Protein AF-A0A8S3ZJL2-F1 (afdb_monomer)

pLDDT: mean 81.85, std 6.91, range [58.84, 89.94]

Secondary structure (DSSP, 8-state):
--HHHHT-HHHHHHHHHHHHHHHHHHHHHHHHHHT--S-----HHHHHHHHHHHHHHHHHHHHHHIIIIIHHHHHHHHHHHHHH--

InterPro domains:
  IPR052728 Oxygen and lipid transport regulator [PTHR11161] (1-80)

Sequence (86 aa):
PVDAFLSWSPFAILGRLTYTGYLVQMSVLAIILENLEQPLYLNMFSCIVYGTVGVVFTCVLAAILAICVEMPTQSLEKVVDYRRKV

Organism: NCBI:txid100452

Foldseek 3Di:
DVCVVCVDPVVVLVVQLVVLLVVCLVVLVVVVVVPDPDDDPPDPVSCVVVVVVSSVVSSVVSVVCCVVPVVVVVVVVVVVVVVVVD

Mean predicted aligned error: 7.96 Å

Radius of gyration: 18.56 Å; Cα contacts (8 Å, |Δi|>4): 30; chains: 1; bo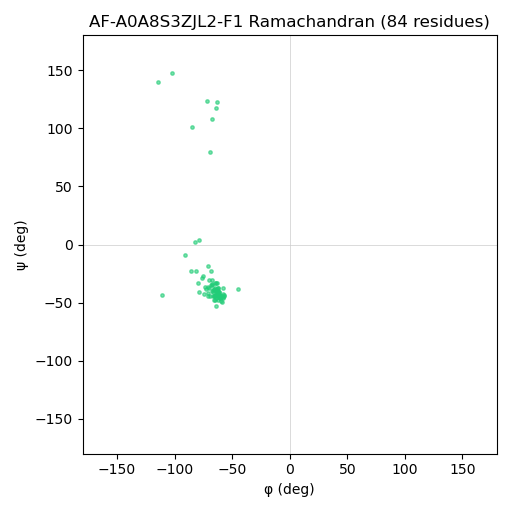unding box: 39×23×55 Å

Structure (mmCIF, N/CA/C/O backbone):
data_AF-A0A8S3ZJL2-F1
#
_entry.id   AF-A0A8S3ZJL2-F1
#
loop_
_atom_site.group_PDB
_atom_site.id
_atom_site.type_symbol
_atom_site.label_atom_id
_atom_site.label_alt_id
_atom_site.label_comp_id
_atom_site.label_asym_id
_atom_site.label_entity_id
_atom_site.label_seq_id
_atom_site.pdbx_PDB_ins_code
_atom_site.Cartn_x
_atom_site.Cartn_y
_atom_site.Cartn_z
_atom_site.occupancy
_atom_site.B_iso_or_equiv
_atom_site.auth_seq_id
_atom_site.auth_comp_id
_atom_site.auth_asym_id
_atom_site.auth_atom_id
_atom_site.pdbx_PDB_model_num
ATOM 1 N N . PRO A 1 1 ? 9.382 -14.134 23.781 1.00 58.84 1 PRO A N 1
ATOM 2 C CA . PRO A 1 1 ? 10.237 -13.004 23.325 1.00 58.84 1 PRO A CA 1
ATOM 3 C C . PRO A 1 1 ? 9.973 -12.524 21.883 1.00 58.84 1 PRO A C 1
ATOM 5 O O . PRO A 1 1 ? 10.420 -11.435 21.550 1.00 58.84 1 PRO A O 1
ATOM 8 N N . VAL A 1 2 ? 9.221 -13.267 21.056 1.00 63.00 2 VAL A N 1
ATOM 9 C CA . VAL A 1 2 ? 8.730 -12.768 19.754 1.00 63.00 2 VAL A CA 1
ATOM 10 C C . VAL A 1 2 ? 7.501 -11.864 19.911 1.00 63.00 2 VAL A C 1
ATOM 12 O O . VAL A 1 2 ? 7.379 -10.862 19.213 1.00 63.00 2 VAL A O 1
ATOM 15 N N . ASP A 1 3 ? 6.653 -12.148 20.905 1.00 67.69 3 ASP A N 1
ATOM 16 C CA . ASP A 1 3 ? 5.403 -11.414 21.134 1.00 67.69 3 ASP A CA 1
ATOM 17 C C . ASP A 1 3 ? 5.640 -9.952 21.503 1.00 67.69 3 ASP A C 1
ATOM 19 O O . ASP A 1 3 ? 4.877 -9.101 21.084 1.00 67.69 3 ASP A O 1
ATOM 23 N N . ALA A 1 4 ? 6.734 -9.637 22.205 1.00 68.88 4 ALA A N 1
ATOM 24 C CA . ALA A 1 4 ? 7.085 -8.260 22.559 1.00 68.88 4 ALA A CA 1
ATOM 25 C C . ALA A 1 4 ? 7.520 -7.420 21.344 1.00 68.88 4 ALA A C 1
ATOM 27 O O . ALA A 1 4 ? 7.313 -6.209 21.319 1.00 68.88 4 ALA A O 1
ATOM 28 N N . PHE A 1 5 ? 8.124 -8.059 20.336 1.00 71.19 5 PHE A N 1
ATOM 29 C CA . PHE A 1 5 ? 8.503 -7.403 19.086 1.00 71.19 5 PHE A CA 1
ATOM 30 C C . PHE A 1 5 ? 7.290 -7.246 18.161 1.00 71.19 5 PHE A C 1
ATOM 32 O O . PHE A 1 5 ? 7.097 -6.191 17.561 1.00 71.19 5 PHE A O 1
ATOM 39 N N . LEU A 1 6 ? 6.434 -8.271 18.096 1.00 64.06 6 LEU A N 1
ATOM 40 C CA . LEU A 1 6 ? 5.233 -8.268 17.261 1.00 64.06 6 LEU A CA 1
ATOM 41 C C . LEU A 1 6 ? 4.094 -7.412 17.839 1.00 64.06 6 LEU A C 1
ATOM 43 O O . LEU A 1 6 ? 3.293 -6.871 17.082 1.00 64.06 6 LEU A O 1
ATOM 47 N N . SER A 1 7 ? 4.035 -7.237 19.163 1.00 70.62 7 SER A N 1
ATOM 48 C CA . SER A 1 7 ? 3.063 -6.365 19.836 1.00 70.62 7 SER A CA 1
ATOM 49 C C . SER A 1 7 ? 3.432 -4.883 19.766 1.00 70.62 7 SER A C 1
ATOM 51 O O . SER A 1 7 ? 2.780 -4.051 20.401 1.00 70.62 7 SER A O 1
ATOM 53 N N . TRP A 1 8 ? 4.511 -4.528 19.067 1.00 74.81 8 TRP A N 1
ATOM 54 C CA . TRP A 1 8 ? 4.958 -3.148 19.003 1.00 74.81 8 TRP A CA 1
ATOM 55 C C . TRP A 1 8 ? 3.991 -2.324 18.141 1.00 74.81 8 TRP A C 1
ATOM 57 O O . TRP A 1 8 ? 3.747 -2.634 16.976 1.00 74.81 8 TRP A O 1
ATOM 67 N N . SER A 1 9 ? 3.451 -1.248 18.724 1.00 72.81 9 SER A N 1
ATOM 68 C CA . SER A 1 9 ? 2.467 -0.341 18.104 1.00 72.81 9 SER A CA 1
ATOM 69 C C . SER A 1 9 ? 2.781 0.076 16.649 1.00 72.81 9 SER A C 1
ATOM 71 O O . SER A 1 9 ? 1.861 0.097 15.827 1.00 72.81 9 SER A O 1
ATOM 73 N N . PRO A 1 10 ? 4.050 0.321 16.254 1.00 77.12 10 PRO A N 1
ATOM 74 C CA . PRO A 1 10 ? 4.385 0.647 14.870 1.00 77.12 10 PRO A CA 1
ATOM 75 C C . PRO A 1 10 ? 4.047 -0.463 13.871 1.00 77.12 10 PRO A C 1
ATOM 77 O O . PRO A 1 10 ? 3.580 -0.149 12.783 1.00 77.12 10 PRO A O 1
ATOM 80 N N . PHE A 1 11 ? 4.216 -1.745 14.220 1.00 77.06 11 PHE A N 1
ATOM 81 C CA . PHE A 1 11 ? 3.877 -2.858 13.322 1.00 77.06 11 PHE A CA 1
ATOM 82 C C . PHE A 1 11 ? 2.373 -2.974 13.087 1.00 77.06 11 PHE A C 1
ATOM 84 O O . PHE A 1 11 ? 1.954 -3.353 11.995 1.00 77.06 11 PHE A O 1
ATOM 91 N N . ALA A 1 12 ? 1.558 -2.589 14.071 1.00 76.50 12 ALA A N 1
ATOM 92 C CA . ALA A 1 12 ? 0.111 -2.534 13.901 1.00 76.50 12 ALA A CA 1
ATOM 93 C C . ALA A 1 12 ? -0.301 -1.450 12.891 1.00 76.50 12 ALA A C 1
ATOM 95 O O . ALA A 1 12 ? -1.195 -1.684 12.082 1.00 76.50 12 ALA A O 1
ATOM 96 N N . ILE A 1 13 ? 0.362 -0.289 12.903 1.00 79.31 13 ILE A N 1
ATOM 97 C CA . ILE A 1 13 ? 0.129 0.783 11.920 1.00 79.31 13 ILE A CA 1
ATOM 98 C C . ILE A 1 13 ? 0.668 0.369 10.547 1.00 79.31 13 ILE A C 1
ATOM 100 O O . ILE A 1 13 ? -0.021 0.516 9.539 1.00 79.31 13 ILE A O 1
ATOM 104 N N . LEU A 1 14 ? 1.873 -0.201 10.506 1.00 81.38 14 LEU A N 1
ATOM 105 C CA . LEU A 1 14 ? 2.510 -0.643 9.269 1.00 81.38 14 LEU A CA 1
ATOM 106 C C . LEU A 1 14 ? 1.689 -1.733 8.568 1.00 81.38 14 LEU A C 1
ATOM 108 O O . LEU A 1 14 ? 1.527 -1.679 7.356 1.00 81.38 14 LEU A O 1
ATOM 112 N N . GLY A 1 15 ? 1.126 -2.680 9.325 1.00 79.75 15 GLY A N 1
ATOM 113 C CA . GLY A 1 15 ? 0.265 -3.736 8.789 1.00 79.75 15 GLY A CA 1
ATOM 114 C C . GLY A 1 15 ? -1.041 -3.213 8.184 1.00 79.75 15 GLY A C 1
ATOM 115 O O . GLY A 1 15 ? -1.526 -3.757 7.196 1.00 79.75 15 GLY A O 1
ATOM 116 N N . ARG A 1 16 ? -1.602 -2.132 8.734 1.00 79.88 16 ARG A N 1
ATOM 117 C CA . ARG A 1 16 ? -2.793 -1.482 8.162 1.00 79.88 16 ARG A CA 1
ATOM 118 C C . ARG A 1 16 ? -2.450 -0.696 6.904 1.00 79.88 16 ARG A C 1
ATOM 120 O O . ARG A 1 16 ? -3.129 -0.834 5.893 1.00 79.88 16 ARG A O 1
ATOM 127 N N . LEU A 1 17 ? -1.335 0.036 6.929 1.00 83.88 17 LEU A N 1
ATOM 128 C CA . LEU A 1 17 ? -0.828 0.764 5.768 1.00 83.88 17 LEU A CA 1
ATOM 129 C C . LEU A 1 17 ? -0.575 -0.176 4.578 1.00 83.88 17 LEU A C 1
ATOM 131 O O . LEU A 1 17 ? -0.984 0.127 3.458 1.00 83.88 17 LEU A O 1
ATOM 135 N N . THR A 1 18 ? 0.070 -1.324 4.808 1.00 84.75 18 THR A N 1
ATOM 136 C CA . THR A 1 18 ? 0.342 -2.304 3.745 1.00 84.75 18 THR A CA 1
ATOM 137 C C . THR A 1 18 ? -0.930 -2.974 3.238 1.00 84.75 18 THR A C 1
ATOM 139 O O . THR A 1 18 ? -1.040 -3.218 2.038 1.00 84.75 18 THR A O 1
ATOM 142 N N . TYR A 1 19 ? -1.916 -3.214 4.107 1.00 85.88 19 TYR A N 1
ATOM 143 C CA . TYR A 1 19 ? -3.225 -3.729 3.704 1.00 85.88 19 TYR A CA 1
ATOM 144 C C . TYR A 1 19 ? -3.994 -2.734 2.821 1.00 85.88 19 TYR A C 1
ATOM 146 O O . TYR A 1 19 ? -4.461 -3.091 1.737 1.00 85.88 19 TYR A O 1
ATOM 154 N N . THR A 1 20 ? -4.063 -1.467 3.231 1.00 84.38 20 THR A N 1
ATOM 155 C CA . THR A 1 20 ? -4.695 -0.394 2.449 1.00 84.38 20 THR A CA 1
ATOM 156 C C . THR A 1 20 ? -3.955 -0.167 1.126 1.00 84.38 20 THR A C 1
ATOM 158 O O . THR A 1 20 ? -4.586 0.004 0.083 1.00 84.38 20 THR A O 1
ATOM 161 N N . GLY A 1 21 ? -2.622 -0.260 1.133 1.00 86.56 21 GLY A N 1
ATOM 162 C CA . GLY A 1 21 ? -1.805 -0.232 -0.079 1.00 86.56 21 GLY A CA 1
ATOM 163 C C . GLY A 1 21 ? -2.116 -1.373 -1.039 1.00 86.56 21 GLY A C 1
ATOM 164 O O . GLY A 1 21 ? -2.338 -1.115 -2.219 1.00 86.56 21 GLY A O 1
ATOM 165 N N . TYR A 1 22 ? -2.225 -2.606 -0.542 1.00 86.19 22 TYR A N 1
ATOM 166 C CA . TYR A 1 22 ? -2.557 -3.774 -1.359 1.00 86.19 22 TYR A CA 1
ATOM 167 C C . TYR A 1 22 ? -3.904 -3.623 -2.084 1.00 86.19 22 TYR A C 1
ATOM 169 O O . TYR A 1 22 ? -3.999 -3.920 -3.276 1.00 86.19 22 TYR A O 1
ATOM 177 N N . LEU A 1 23 ? -4.931 -3.107 -1.399 1.00 86.06 23 LEU A N 1
ATOM 178 C CA . LEU A 1 23 ? -6.257 -2.894 -1.994 1.00 86.06 23 LEU A CA 1
ATOM 179 C C . LEU A 1 23 ? -6.245 -1.844 -3.113 1.00 86.06 23 LEU A C 1
ATOM 181 O O . LEU A 1 23 ? -6.927 -1.998 -4.124 1.00 86.06 23 LEU A O 1
ATOM 185 N N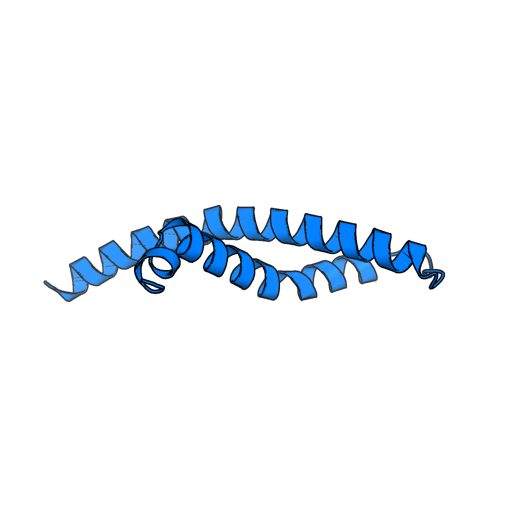 . VAL A 1 24 ? -5.474 -0.772 -2.936 1.00 87.62 24 VAL A N 1
ATOM 186 C CA . VAL A 1 24 ? -5.442 0.367 -3.866 1.00 87.62 24 VAL A CA 1
ATOM 187 C C . VAL A 1 24 ? -4.460 0.134 -5.017 1.00 87.62 24 VAL A C 1
ATOM 189 O O . VAL A 1 24 ? -4.618 0.713 -6.093 1.00 87.62 24 VAL A O 1
ATOM 192 N N . GLN A 1 25 ? -3.475 -0.746 -4.825 1.00 87.25 25 GLN A N 1
ATOM 193 C CA . GLN A 1 25 ? -2.409 -0.999 -5.787 1.00 87.25 25 GLN A CA 1
ATOM 194 C C . GLN A 1 25 ? -2.924 -1.432 -7.162 1.00 87.25 25 GLN A C 1
ATOM 196 O O . GLN A 1 25 ? -2.460 -0.905 -8.174 1.00 87.25 25 GLN A O 1
ATOM 201 N N . MET A 1 26 ? -3.903 -2.339 -7.213 1.00 85.69 26 MET A N 1
ATOM 202 C CA . MET A 1 26 ? -4.473 -2.806 -8.483 1.00 85.69 26 MET A CA 1
ATOM 203 C C . MET A 1 26 ? -5.243 -1.700 -9.212 1.00 85.69 26 MET A C 1
ATOM 205 O O . MET A 1 26 ? -5.091 -1.542 -10.421 1.00 85.69 26 MET A O 1
ATOM 209 N N . SER A 1 27 ? -6.013 -0.894 -8.480 1.00 86.50 27 SER A N 1
ATOM 210 C CA . SER A 1 27 ? -6.779 0.226 -9.040 1.00 86.50 27 SER A CA 1
ATOM 211 C C . SER A 1 27 ? -5.864 1.300 -9.626 1.00 86.50 27 SER A C 1
ATOM 213 O O . SER A 1 27 ? -6.099 1.794 -10.724 1.00 86.50 27 SER A O 1
ATOM 215 N N . VAL A 1 28 ? -4.784 1.635 -8.917 1.00 86.62 28 VAL A N 1
ATOM 216 C CA . VAL A 1 28 ? -3.786 2.604 -9.388 1.00 86.62 28 VAL A CA 1
ATOM 217 C C . VAL A 1 28 ? -3.066 2.089 -10.628 1.00 86.62 28 VAL A C 1
ATOM 219 O O . VAL A 1 28 ? -2.887 2.843 -11.580 1.00 86.62 28 VAL A O 1
ATOM 222 N N . LEU A 1 29 ? -2.678 0.810 -10.645 1.00 85.31 29 LEU A N 1
ATOM 223 C CA . LEU A 1 29 ? -2.021 0.221 -11.807 1.00 85.31 29 LEU A CA 1
ATOM 224 C C . LEU A 1 29 ? -2.940 0.237 -13.037 1.00 85.31 29 LEU A C 1
ATOM 226 O O . LEU A 1 29 ? -2.478 0.581 -14.121 1.00 85.31 29 LEU A O 1
ATOM 230 N N . ALA A 1 30 ? -4.230 -0.067 -12.864 1.00 85.88 30 ALA A N 1
ATOM 231 C CA . ALA A 1 30 ? -5.217 0.011 -13.938 1.00 85.88 30 ALA A CA 1
ATOM 232 C C . ALA A 1 30 ? -5.322 1.433 -14.512 1.00 85.88 30 ALA A C 1
ATOM 234 O O . ALA A 1 30 ? -5.184 1.609 -15.719 1.00 85.88 30 ALA A O 1
ATOM 235 N N . ILE A 1 31 ? -5.445 2.451 -13.653 1.00 87.44 31 ILE A N 1
ATOM 236 C CA . ILE A 1 31 ? -5.499 3.858 -14.080 1.00 87.44 31 ILE A CA 1
ATOM 237 C C . ILE A 1 31 ? -4.221 4.248 -14.837 1.00 87.44 31 ILE A C 1
ATOM 239 O O . ILE A 1 31 ? -4.297 4.890 -15.881 1.00 87.44 31 ILE A O 1
ATOM 243 N N . ILE A 1 32 ? -3.041 3.854 -14.349 1.00 84.31 32 ILE A N 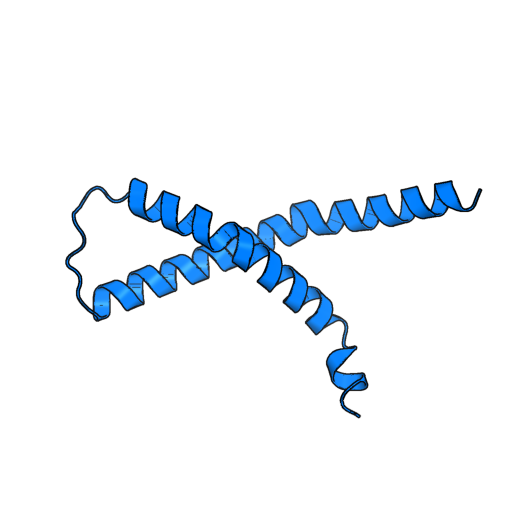1
ATOM 244 C CA . ILE A 1 32 ? -1.764 4.167 -15.012 1.00 84.31 32 ILE A CA 1
ATOM 245 C C . ILE A 1 32 ? -1.693 3.525 -16.405 1.00 84.31 32 ILE A C 1
ATOM 247 O O . ILE A 1 32 ? -1.214 4.165 -17.339 1.00 84.31 32 ILE A O 1
ATOM 251 N N . LEU A 1 33 ? -2.171 2.286 -16.553 1.00 83.19 33 LEU A N 1
ATOM 252 C CA . LEU A 1 33 ? -2.188 1.584 -17.837 1.00 83.19 33 LEU A CA 1
ATOM 253 C C . LEU A 1 33 ? -3.210 2.180 -18.815 1.00 83.19 33 LEU A C 1
ATOM 255 O O . LEU A 1 33 ? -2.910 2.279 -20.001 1.00 83.19 33 LEU A O 1
ATOM 259 N N . GLU A 1 34 ? -4.380 2.608 -18.335 1.00 86.06 34 GLU A N 1
ATOM 260 C CA . GLU A 1 34 ? -5.406 3.267 -19.158 1.00 86.06 34 GLU A CA 1
ATOM 261 C C . GLU A 1 34 ? -4.967 4.648 -19.658 1.00 86.06 34 GLU A C 1
ATOM 263 O O . GLU A 1 34 ? -5.303 5.037 -20.773 1.00 86.06 34 GLU A O 1
ATOM 268 N N . ASN A 1 35 ? -4.194 5.385 -18.857 1.00 85.00 35 ASN A N 1
ATOM 269 C CA . ASN A 1 35 ? -3.686 6.710 -19.226 1.00 85.00 35 ASN A CA 1
ATOM 270 C C . ASN A 1 35 ? -2.428 6.653 -20.107 1.00 85.00 35 ASN A C 1
ATOM 272 O O . ASN A 1 35 ? -1.852 7.692 -20.434 1.00 85.00 35 ASN A O 1
ATOM 276 N N . LEU A 1 36 ? -1.965 5.460 -20.482 1.00 83.44 36 LEU A N 1
ATOM 277 C CA . LEU A 1 36 ? -0.748 5.312 -21.259 1.00 83.44 36 LEU A CA 1
ATOM 278 C C . LEU A 1 36 ? -1.036 5.457 -22.758 1.00 83.44 36 LEU A C 1
ATOM 280 O O . LEU A 1 36 ? -1.489 4.531 -23.424 1.00 83.44 36 LEU A O 1
ATOM 284 N N . GLU A 1 37 ? -0.736 6.636 -23.299 1.00 79.38 37 GLU A N 1
ATOM 285 C CA . GLU A 1 37 ? -0.996 6.979 -24.706 1.00 79.38 37 GLU A CA 1
ATOM 286 C C . GLU A 1 37 ? -0.072 6.248 -25.698 1.00 79.38 37 GLU A C 1
ATOM 288 O O . GLU A 1 37 ? -0.369 6.167 -26.890 1.00 79.38 37 GLU A O 1
ATOM 293 N N . GLN A 1 38 ? 1.061 5.717 -25.224 1.00 77.31 38 GLN A N 1
ATOM 294 C CA . GLN A 1 38 ? 2.054 5.034 -26.053 1.00 77.31 38 GLN A CA 1
ATOM 295 C C . 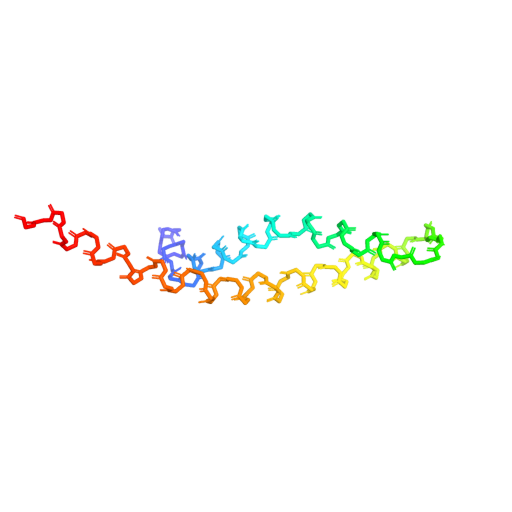GLN A 1 38 ? 2.157 3.545 -25.700 1.00 77.31 38 GLN A C 1
ATOM 297 O O . GLN A 1 38 ? 2.186 3.194 -24.518 1.00 77.31 38 GLN A O 1
ATOM 302 N N . PRO A 1 39 ? 2.288 2.655 -26.702 1.00 74.25 39 PRO A N 1
ATOM 303 C CA . PRO A 1 39 ? 2.517 1.241 -26.448 1.00 74.25 39 PRO A CA 1
ATOM 304 C C . PRO A 1 39 ? 3.863 1.048 -25.740 1.00 74.25 39 PRO A C 1
ATOM 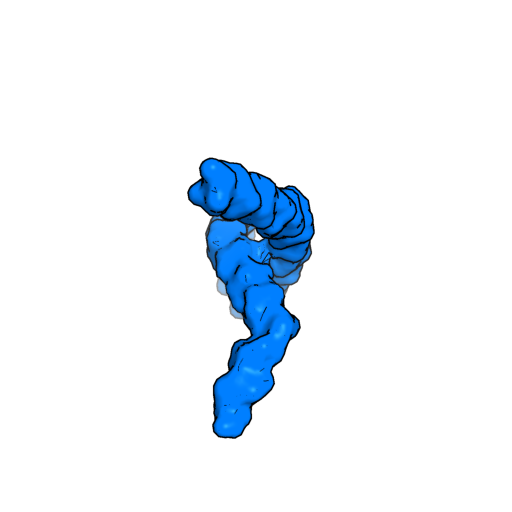306 O O . PRO A 1 39 ? 4.917 1.448 -26.240 1.00 74.25 39 PRO A O 1
ATOM 309 N N . LEU A 1 40 ? 3.828 0.420 -24.564 1.00 74.56 40 LEU A N 1
ATOM 310 C CA . LEU A 1 40 ? 5.024 0.084 -23.799 1.00 74.56 40 LEU A CA 1
ATOM 311 C C . LEU A 1 40 ? 5.886 -0.914 -24.563 1.00 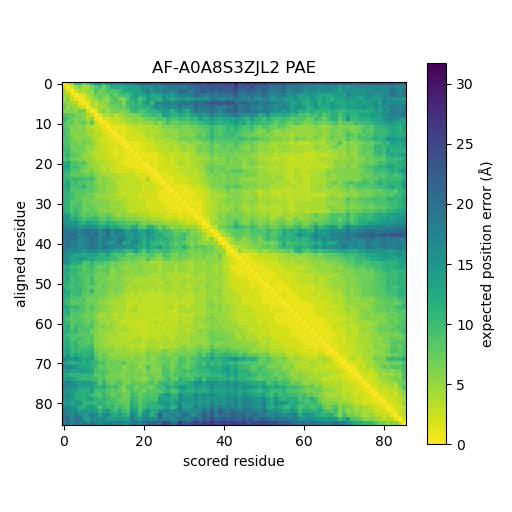74.56 40 LEU A C 1
ATOM 313 O O . LEU A 1 40 ? 5.509 -2.071 -24.749 1.00 74.56 40 LEU A O 1
ATOM 317 N N . TYR A 1 41 ? 7.100 -0.498 -24.912 1.00 77.75 41 TYR A N 1
ATOM 318 C CA . TYR A 1 41 ? 8.151 -1.449 -25.244 1.00 77.75 41 TYR A CA 1
ATOM 319 C C . TYR A 1 41 ? 8.517 -2.214 -23.972 1.00 77.75 41 TYR A C 1
ATOM 321 O O . TYR A 1 41 ? 9.118 -1.659 -23.045 1.00 77.75 41 TYR A O 1
ATOM 329 N N . LEU A 1 42 ? 8.122 -3.489 -23.927 1.00 76.94 42 LEU A N 1
ATOM 330 C CA . LEU A 1 42 ? 8.389 -4.403 -22.820 1.00 76.94 42 LEU A CA 1
ATOM 331 C C . LEU A 1 42 ? 9.881 -4.745 -22.767 1.00 76.94 42 LEU A C 1
ATOM 333 O O . LEU A 1 42 ? 10.328 -5.793 -23.222 1.00 76.94 42 LEU A O 1
ATOM 337 N N . ASN A 1 43 ? 10.655 -3.824 -22.205 1.00 86.19 43 ASN A N 1
ATOM 338 C CA . ASN A 1 43 ? 12.029 -4.046 -21.799 1.00 86.19 43 ASN A CA 1
ATOM 339 C C . ASN A 1 43 ? 12.078 -4.242 -20.278 1.00 86.19 43 ASN A C 1
ATOM 341 O O . ASN A 1 43 ? 11.301 -3.631 -19.538 1.00 86.19 43 ASN A O 1
ATOM 345 N N . MET A 1 44 ? 13.014 -5.060 -19.796 1.00 85.88 44 MET A N 1
ATOM 346 C CA . MET A 1 44 ? 13.152 -5.357 -18.366 1.00 85.88 44 MET A CA 1
ATOM 347 C C . MET A 1 44 ? 13.385 -4.079 -17.549 1.00 85.88 44 MET A C 1
ATOM 349 O O . MET A 1 44 ? 12.805 -3.908 -16.480 1.00 85.88 44 MET A O 1
ATOM 353 N N . PHE A 1 45 ? 14.158 -3.140 -18.100 1.00 86.12 45 PHE A N 1
ATOM 354 C CA . PHE A 1 45 ? 14.404 -1.840 -17.480 1.00 86.12 45 PHE A CA 1
ATOM 355 C C . PHE A 1 45 ? 13.129 -0.995 -17.364 1.00 86.12 45 PHE A C 1
ATOM 357 O O . PHE A 1 45 ? 12.835 -0.470 -16.292 1.00 86.12 45 PHE A O 1
ATOM 364 N N . SER A 1 46 ? 12.327 -0.923 -18.431 1.00 83.75 46 SER A N 1
ATOM 365 C CA . SER A 1 46 ? 11.047 -0.209 -18.418 1.00 83.75 46 SER A CA 1
ATOM 366 C C . SER A 1 46 ? 10.110 -0.800 -17.363 1.00 83.75 46 SER A C 1
ATOM 368 O O . SER A 1 46 ? 9.548 -0.061 -16.561 1.00 83.75 46 SER A O 1
ATOM 370 N N . CYS A 1 47 ? 10.007 -2.130 -17.288 1.00 83.94 47 CYS A N 1
ATOM 371 C CA . CYS A 1 47 ? 9.173 -2.812 -16.297 1.00 83.94 47 CYS A CA 1
ATOM 372 C C . CYS A 1 47 ? 9.558 -2.441 -14.853 1.00 83.94 47 CYS A C 1
ATOM 374 O O . CYS A 1 47 ? 8.690 -2.110 -14.046 1.00 83.94 47 CYS A O 1
ATOM 376 N N . ILE A 1 48 ? 10.858 -2.417 -14.539 1.00 87.75 48 ILE A N 1
ATOM 377 C CA . ILE A 1 48 ? 11.349 -2.052 -13.201 1.00 87.75 48 ILE A CA 1
ATOM 378 C C . ILE A 1 48 ? 11.022 -0.592 -12.873 1.00 87.75 48 ILE A C 1
ATOM 380 O O . ILE A 1 48 ? 10.561 -0.301 -11.768 1.00 87.75 48 ILE A O 1
ATOM 384 N N . VAL A 1 49 ? 11.229 0.326 -13.821 1.00 87.88 49 VAL A N 1
ATOM 385 C CA . VAL A 1 49 ? 10.963 1.757 -13.615 1.00 87.88 49 VAL A CA 1
ATOM 386 C C . VAL A 1 49 ? 9.473 2.005 -13.377 1.00 87.88 49 VAL A C 1
ATOM 388 O O . VAL A 1 49 ? 9.113 2.574 -12.347 1.00 87.88 49 VAL A O 1
ATOM 391 N N . TYR A 1 50 ? 8.597 1.526 -14.265 1.00 84.62 50 TYR A N 1
ATOM 392 C CA . TYR A 1 50 ? 7.148 1.711 -14.118 1.00 84.62 50 TYR A CA 1
ATOM 393 C C . TYR A 1 50 ? 6.591 0.983 -12.889 1.00 84.62 50 TYR A C 1
ATOM 395 O O . TYR A 1 50 ? 5.751 1.538 -12.182 1.00 84.62 50 TYR A O 1
ATOM 403 N N . GLY A 1 51 ? 7.102 -0.212 -12.576 1.00 84.88 51 GLY A N 1
ATOM 404 C CA . GLY A 1 51 ? 6.732 -0.942 -11.364 1.00 84.88 51 GLY A CA 1
ATOM 405 C C . GLY A 1 51 ? 7.106 -0.183 -10.090 1.00 84.88 51 GLY A C 1
ATOM 406 O O . GLY A 1 51 ? 6.281 -0.040 -9.191 1.00 84.88 51 GLY A O 1
ATOM 407 N N . THR A 1 52 ? 8.317 0.376 -10.030 1.00 87.06 52 THR A N 1
ATOM 408 C CA . THR A 1 52 ? 8.784 1.145 -8.864 1.00 87.06 52 THR A CA 1
ATOM 409 C C . THR A 1 52 ? 7.985 2.435 -8.695 1.00 87.06 52 THR A C 1
ATOM 411 O O . THR A 1 52 ? 7.541 2.736 -7.588 1.00 87.06 52 THR A O 1
ATOM 414 N N . VAL A 1 53 ? 7.742 3.175 -9.782 1.00 87.81 53 VAL A N 1
ATOM 415 C CA . VAL A 1 53 ? 6.923 4.398 -9.750 1.00 87.81 53 VAL A CA 1
ATOM 416 C C . VAL A 1 53 ? 5.494 4.086 -9.301 1.00 87.81 53 VAL A C 1
ATOM 418 O O . VAL A 1 53 ? 4.962 4.785 -8.438 1.00 87.81 53 VAL A O 1
ATOM 421 N N . GLY A 1 54 ? 4.903 3.001 -9.813 1.00 86.69 54 GLY A N 1
ATOM 422 C CA . GLY A 1 54 ? 3.585 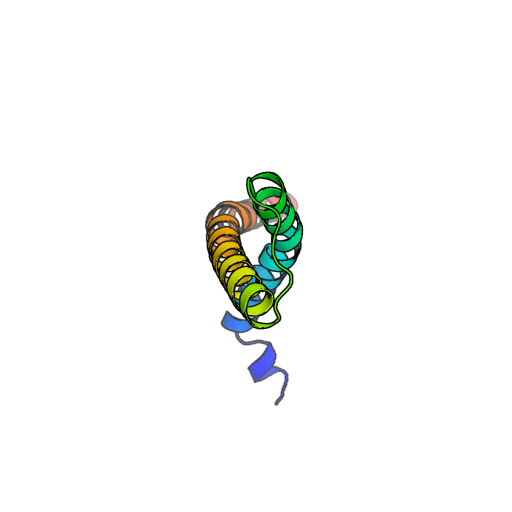2.531 -9.389 1.00 86.69 54 GLY A CA 1
ATOM 423 C C . GLY A 1 54 ? 3.538 2.220 -7.893 1.00 86.69 54 GLY A C 1
ATOM 424 O O . GLY A 1 54 ? 2.676 2.739 -7.188 1.00 86.69 54 GLY A O 1
ATOM 425 N N . VAL A 1 55 ? 4.506 1.457 -7.376 1.00 87.88 55 VAL A N 1
ATOM 426 C CA . VAL A 1 55 ? 4.579 1.120 -5.943 1.00 87.88 55 VAL A CA 1
ATOM 427 C C . VAL A 1 55 ? 4.711 2.377 -5.079 1.00 87.88 55 VAL A C 1
ATOM 429 O O . VAL A 1 55 ? 3.962 2.536 -4.115 1.00 87.88 55 VAL A O 1
ATOM 432 N N . VAL A 1 56 ? 5.589 3.316 -5.440 1.00 89.69 56 VAL A N 1
ATOM 433 C CA . VAL A 1 56 ? 5.750 4.574 -4.691 1.00 89.69 56 VAL A CA 1
ATOM 434 C C . VAL A 1 56 ? 4.445 5.371 -4.666 1.00 89.69 56 VAL A C 1
ATOM 436 O O . VAL A 1 56 ? 4.024 5.820 -3.598 1.00 89.69 56 VAL A O 1
ATOM 439 N N . PHE A 1 57 ? 3.764 5.498 -5.807 1.00 88.25 57 PHE A N 1
ATOM 440 C CA . PHE A 1 57 ? 2.496 6.223 -5.887 1.00 88.25 57 PHE A CA 1
ATOM 441 C C . PHE A 1 57 ? 1.401 5.561 -5.037 1.00 88.25 57 PHE A C 1
ATOM 443 O O . PHE A 1 57 ? 0.674 6.243 -4.312 1.00 88.25 57 PHE A O 1
ATOM 450 N N . THR A 1 58 ? 1.333 4.226 -5.048 1.00 89.50 58 THR A N 1
ATOM 451 C CA . THR A 1 58 ? 0.381 3.469 -4.221 1.00 89.50 58 THR A CA 1
ATOM 452 C C . THR A 1 58 ? 0.654 3.617 -2.731 1.00 89.50 58 THR A C 1
ATOM 454 O O . THR A 1 58 ? -0.292 3.785 -1.971 1.00 89.50 58 THR A O 1
ATOM 457 N N . CYS A 1 59 ? 1.921 3.648 -2.306 1.00 88.00 59 CYS A N 1
ATOM 458 C CA . CYS A 1 59 ? 2.284 3.884 -0.909 1.00 88.00 59 CYS A CA 1
ATOM 459 C C . CYS A 1 59 ? 1.853 5.276 -0.428 1.00 88.00 59 CYS A C 1
ATOM 461 O O . CYS A 1 59 ? 1.345 5.408 0.685 1.00 88.00 59 CYS A O 1
ATOM 463 N N . VAL A 1 60 ? 2.014 6.310 -1.261 1.00 89.94 60 VAL A N 1
ATOM 464 C CA . VAL A 1 60 ? 1.577 7.677 -0.926 1.00 89.94 60 VAL A CA 1
ATOM 465 C C . VAL A 1 60 ? 0.053 7.748 -0.812 1.00 89.94 60 VAL A C 1
ATOM 467 O O . VAL A 1 60 ? -0.464 8.255 0.183 1.00 89.94 60 VAL A O 1
ATOM 470 N N . LEU A 1 61 ? -0.675 7.190 -1.783 1.00 89.38 61 LEU A N 1
ATOM 471 C CA . LEU A 1 61 ? -2.140 7.126 -1.740 1.00 89.38 61 LEU A CA 1
ATOM 472 C C . LEU A 1 61 ? -2.652 6.326 -0.538 1.00 89.38 61 LEU A C 1
ATOM 474 O O . LEU A 1 61 ? -3.581 6.762 0.139 1.00 89.38 61 LEU A O 1
ATOM 478 N N . ALA A 1 62 ? -2.024 5.190 -0.243 1.00 88.62 62 ALA A N 1
ATOM 479 C CA . ALA A 1 62 ? -2.355 4.365 0.911 1.00 88.62 62 ALA A CA 1
ATOM 480 C C . ALA A 1 62 ? -2.146 5.117 2.226 1.00 88.62 62 ALA A C 1
ATOM 482 O O . ALA A 1 62 ? -2.990 5.027 3.111 1.00 88.62 62 ALA A O 1
ATOM 483 N N . ALA A 1 63 ? -1.070 5.901 2.346 1.00 87.31 63 ALA A N 1
ATOM 484 C CA . ALA A 1 63 ? -0.829 6.735 3.519 1.00 87.31 63 ALA A CA 1
ATOM 485 C C . ALA A 1 63 ? -1.900 7.822 3.685 1.00 87.31 63 ALA A C 1
ATOM 487 O O . ALA A 1 63 ? -2.403 8.020 4.791 1.00 87.31 63 ALA A O 1
ATOM 488 N N . ILE A 1 64 ? -2.293 8.488 2.595 1.00 89.69 64 ILE A N 1
ATOM 489 C CA . ILE A 1 64 ? -3.365 9.494 2.619 1.00 89.69 64 ILE A CA 1
ATOM 490 C C . ILE A 1 64 ? -4.686 8.849 3.046 1.00 89.69 64 ILE A C 1
ATOM 492 O O . ILE A 1 64 ? -5.349 9.355 3.947 1.00 89.69 64 ILE A O 1
ATOM 496 N N . LEU A 1 65 ? -5.053 7.710 2.453 1.00 85.94 65 LEU A N 1
ATOM 497 C CA . LEU A 1 65 ? -6.279 6.989 2.800 1.00 85.94 65 LEU A CA 1
ATOM 498 C C . LEU A 1 65 ? -6.252 6.461 4.234 1.00 85.94 65 LEU A C 1
ATOM 500 O O . LEU A 1 65 ? -7.256 6.571 4.933 1.00 85.94 65 LEU A O 1
ATOM 504 N N . ALA A 1 66 ? -5.111 5.962 4.707 1.00 85.94 66 ALA A N 1
ATOM 505 C CA . ALA A 1 66 ? -4.960 5.528 6.090 1.00 85.94 66 ALA A CA 1
ATOM 506 C C . ALA A 1 66 ? -5.198 6.697 7.060 1.00 85.94 66 ALA A C 1
ATOM 508 O O . ALA A 1 66 ? -5.962 6.573 8.014 1.00 85.94 66 ALA A O 1
ATOM 509 N N . ILE A 1 67 ? -4.637 7.877 6.790 1.00 84.44 67 ILE A N 1
ATOM 510 C CA . ILE A 1 67 ? -4.850 9.052 7.646 1.00 84.44 67 ILE A CA 1
ATOM 511 C C . ILE A 1 67 ? -6.301 9.552 7.546 1.00 84.44 67 ILE A C 1
ATOM 513 O O . ILE A 1 67 ? -6.929 9.827 8.566 1.00 84.44 67 ILE A O 1
ATOM 517 N N . CYS A 1 68 ? -6.860 9.642 6.339 1.00 86.25 68 CYS A N 1
ATOM 518 C CA . CYS A 1 68 ? -8.193 10.199 6.117 1.00 86.25 68 CYS A CA 1
ATOM 519 C C . CYS A 1 68 ? -9.340 9.262 6.507 1.00 86.25 68 CYS A C 1
ATOM 521 O O . CYS A 1 68 ? -10.408 9.762 6.840 1.00 86.25 68 CYS A O 1
ATOM 523 N N . VAL A 1 69 ? -9.164 7.940 6.450 1.00 82.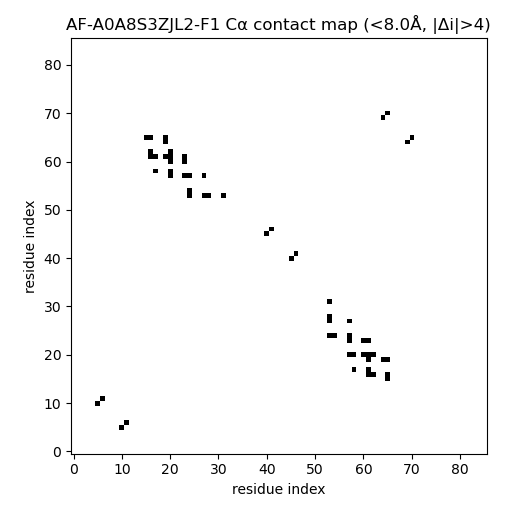50 69 VAL A N 1
ATOM 524 C CA . VAL A 1 69 ? -10.233 6.954 6.701 1.00 82.50 69 VAL A CA 1
ATOM 525 C C 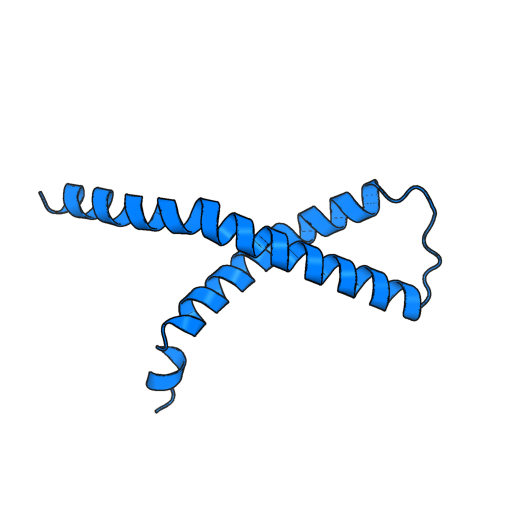. VAL A 1 69 ? -10.001 6.196 8.003 1.00 82.50 69 VAL A C 1
ATOM 527 O O . VAL A 1 69 ? -10.935 6.038 8.793 1.00 82.50 69 VAL A O 1
ATOM 530 N N . GLU A 1 70 ? -8.774 5.759 8.293 1.00 79.88 70 GLU A N 1
ATOM 531 C CA . GLU A 1 70 ? -8.525 4.974 9.509 1.00 79.88 70 GLU A CA 1
ATOM 532 C C . GLU A 1 70 ? -8.561 5.839 10.777 1.00 79.88 70 GLU A C 1
ATOM 534 O O . GLU A 1 70 ? -9.085 5.398 11.798 1.00 79.88 70 GLU A O 1
ATOM 539 N N . MET A 1 71 ? -8.083 7.089 10.745 1.00 80.12 71 MET A N 1
ATOM 540 C CA . MET A 1 71 ? -8.163 7.963 11.930 1.00 80.12 71 MET A CA 1
ATOM 541 C C . MET A 1 71 ? -9.604 8.315 12.352 1.00 80.12 71 MET A C 1
ATOM 543 O O . MET A 1 71 ? -9.907 8.233 13.552 1.00 80.12 71 MET A O 1
ATOM 547 N N . PRO A 1 72 ? -10.533 8.676 11.440 1.00 79.94 72 PRO A N 1
ATOM 548 C CA . PRO A 1 72 ? -11.915 8.922 11.846 1.00 79.94 72 PRO A CA 1
ATOM 549 C C . PRO A 1 72 ? -12.662 7.644 12.230 1.00 79.94 72 PRO A C 1
ATOM 551 O O . PRO A 1 72 ? -13.436 7.677 13.187 1.00 79.94 72 PRO A O 1
ATOM 554 N N . THR A 1 73 ? -12.424 6.512 11.558 1.00 83.31 73 THR A N 1
ATOM 555 C CA . THR A 1 73 ? -13.090 5.240 11.905 1.00 83.31 73 THR A CA 1
ATOM 556 C C . THR A 1 73 ? -12.725 4.772 13.314 1.00 83.31 73 THR A C 1
ATOM 558 O O . THR A 1 73 ? -13.614 4.384 14.069 1.00 83.31 73 THR A O 1
ATOM 561 N N . GLN A 1 74 ? -11.467 4.931 13.735 1.00 80.88 74 GLN A N 1
ATOM 562 C CA . GLN A 1 74 ? -11.044 4.637 15.113 1.00 80.88 74 GLN A CA 1
ATOM 563 C C . GLN A 1 74 ? -11.718 5.536 16.155 1.00 80.88 74 GLN A C 1
ATOM 565 O O . GLN A 1 74 ? -11.963 5.124 17.291 1.00 80.88 74 GLN A O 1
ATOM 570 N N . SER A 1 75 ? -11.996 6.786 15.790 1.00 80.50 75 SER A N 1
ATOM 571 C CA . SER A 1 75 ? -12.688 7.725 16.675 1.00 80.50 75 SER A CA 1
ATOM 572 C C . SER A 1 75 ? -14.170 7.368 16.800 1.00 80.50 75 SER A C 1
ATOM 574 O O . SER A 1 75 ? -14.723 7.419 17.898 1.00 80.50 75 SER A O 1
ATOM 576 N N . LEU A 1 76 ? -14.798 6.937 15.702 1.00 82.50 76 LEU A N 1
ATOM 577 C CA . LEU A 1 76 ? -16.184 6.468 15.685 1.00 82.50 76 LEU A CA 1
ATOM 578 C C . LEU A 1 76 ? -16.371 5.155 16.450 1.00 82.50 76 LEU A C 1
ATOM 580 O O . LEU A 1 76 ? -17.352 5.020 17.179 1.00 82.50 76 LEU A O 1
ATOM 584 N N . GLU A 1 77 ? -15.434 4.214 16.338 1.00 82.81 77 GLU A N 1
ATOM 585 C CA . GLU A 1 77 ? -15.497 2.927 17.040 1.00 82.81 77 GLU A CA 1
ATOM 586 C C . GLU A 1 77 ? -15.604 3.122 18.558 1.00 82.81 77 GLU A C 1
ATOM 588 O O . GLU A 1 77 ? -16.468 2.534 19.205 1.00 82.81 77 GLU A O 1
ATOM 593 N N . LYS A 1 78 ? -14.821 4.053 19.118 1.00 82.31 78 LYS A N 1
ATOM 594 C CA . LYS A 1 78 ? -14.881 4.399 20.548 1.00 82.31 78 LYS A CA 1
ATOM 595 C C . LYS A 1 78 ? -16.240 4.966 20.963 1.00 82.31 78 LYS A C 1
ATOM 597 O O . LYS A 1 78 ? -16.716 4.672 22.057 1.00 82.31 78 LYS A O 1
ATOM 602 N N . VAL A 1 79 ? -16.868 5.770 20.104 1.00 86.50 79 VAL A N 1
ATOM 603 C CA . VAL A 1 79 ? -18.196 6.350 20.364 1.00 86.50 79 VAL A CA 1
ATOM 604 C C . VAL A 1 79 ? -19.284 5.275 20.303 1.00 86.50 79 VAL A C 1
ATOM 606 O O . VAL A 1 79 ? -20.178 5.253 21.153 1.00 86.50 79 VAL A O 1
ATOM 609 N N . VAL A 1 80 ? -19.204 4.364 19.332 1.00 88.56 80 VAL A N 1
ATOM 610 C CA . VAL A 1 80 ? -20.152 3.250 19.185 1.00 88.56 80 VAL A CA 1
ATOM 611 C C . VAL A 1 80 ? -20.037 2.273 20.355 1.00 88.56 80 VAL A C 1
ATOM 613 O O . VAL A 1 80 ? -21.057 1.893 20.931 1.00 88.56 80 VAL A O 1
ATOM 616 N N . ASP A 1 81 ? -18.822 1.914 20.765 1.00 84.25 81 ASP A N 1
ATOM 617 C CA . ASP A 1 81 ? -18.614 1.021 21.908 1.00 84.25 81 ASP A CA 1
ATOM 618 C C . ASP A 1 81 ? -19.022 1.659 23.238 1.00 84.25 81 ASP A C 1
ATOM 620 O O . ASP A 1 81 ? -19.564 0.971 24.106 1.00 84.25 81 ASP A O 1
ATOM 624 N N . TYR A 1 82 ? -18.837 2.974 23.395 1.00 85.62 82 TYR A N 1
ATOM 625 C CA . TYR A 1 82 ? -19.385 3.705 24.539 1.00 85.62 82 TYR A CA 1
ATOM 626 C C . TYR A 1 82 ? -20.916 3.599 24.585 1.00 85.62 82 TYR A C 1
ATOM 628 O O . TYR A 1 82 ? -21.483 3.303 25.633 1.00 85.62 82 TYR A O 1
ATOM 636 N N . ARG A 1 83 ? -21.588 3.754 23.438 1.00 74.44 83 ARG A N 1
ATOM 637 C CA . ARG A 1 83 ? -23.051 3.630 23.321 1.00 74.44 83 ARG A CA 1
ATOM 638 C C . ARG A 1 83 ? -23.581 2.210 23.528 1.00 74.44 83 ARG A C 1
ATOM 640 O O . ARG A 1 83 ? -24.752 2.080 23.850 1.00 74.44 83 ARG A O 1
ATOM 647 N N . ARG A 1 84 ? -22.769 1.167 23.330 1.00 77.25 84 ARG A N 1
ATOM 648 C CA . ARG A 1 84 ? -23.168 -0.242 23.524 1.00 77.25 84 ARG A CA 1
ATOM 649 C C . ARG A 1 84 ? -23.120 -0.686 24.993 1.00 77.25 84 ARG A C 1
ATOM 651 O O . ARG A 1 84 ? -23.755 -1.675 25.343 1.00 77.25 84 ARG A O 1
ATOM 658 N N . LYS A 1 85 ? -22.339 -0.002 25.835 1.00 67.50 85 LYS A N 1
ATOM 659 C CA . LYS A 1 85 ? -22.175 -0.329 27.266 1.00 67.50 85 LYS A CA 1
ATOM 660 C C . LYS A 1 85 ? -23.167 0.393 28.191 1.00 67.50 85 LYS A C 1
ATOM 662 O O . LYS A 1 85 ? -23.183 0.082 29.379 1.00 67.50 85 LYS A O 1
ATOM 667 N N . VAL A 1 86 ? -23.933 1.349 27.661 1.00 61.62 86 VAL A N 1
ATOM 668 C CA . VAL A 1 86 ? -25.035 2.063 28.333 1.00 61.62 86 VAL A CA 1
ATOM 669 C C . VAL A 1 86 ? -26.346 1.376 27.987 1.00 61.62 86 VAL A C 1
ATOM 671 O O . VAL A 1 86 ? -27.170 1.213 28.910 1.00 61.62 86 VAL A O 1
#

Solvent-accessible surface area (backbone atoms only — not comparable to full-atom values): 4928 Å² total; per-residue (Å²): 124,63,63,69,67,66,67,33,68,67,55,59,53,50,54,49,39,53,50,47,19,60,68,45,37,60,57,51,50,51,53,56,60,72,70,48,91,62,87,78,72,91,40,73,68,52,52,54,52,56,51,50,53,50,50,54,53,28,50,53,52,15,50,52,48,41,56,70,49,50,55,55,49,58,56,49,50,57,54,52,55,54,62,71,77,108